Protein AF-A0A1G9WM10-F1 (afdb_monomer_lite)

Foldseek 3Di:
DDDDDDDPPPPDPPDDPPDPPPDDFADWFKFWFWADADVVRDIAIAIATDRDPLVPQPQAWDQGPVRDTTGTDSVGGPPGPDDRHDPVRVVVRD

Structure (mmCIF, N/CA/C/O backbone):
data_AF-A0A1G9WM10-F1
#
_entry.id   AF-A0A1G9WM10-F1
#
loop_
_atom_site.group_PDB
_atom_site.id
_atom_site.type_symbol
_atom_site.label_atom_id
_atom_site.label_alt_id
_atom_site.label_comp_id
_atom_site.label_asym_id
_atom_site.label_entity_id
_atom_site.label_seq_id
_atom_site.pdbx_PDB_ins_code
_atom_site.Cartn_x
_atom_site.Cartn_y
_atom_site.Cartn_z
_atom_site.occupancy
_atom_site.B_iso_or_equiv
_atom_site.auth_seq_id
_atom_site.auth_comp_id
_atom_site.auth_asym_id
_atom_site.auth_atom_id
_atom_site.pdbx_PDB_model_num
ATOM 1 N N . MET A 1 1 ? -0.305 -50.611 48.468 1.00 46.41 1 MET A N 1
ATOM 2 C CA . MET A 1 1 ? 0.638 -49.589 47.964 1.00 46.41 1 MET A CA 1
ATOM 3 C C . MET A 1 1 ? -0.001 -48.828 46.806 1.00 46.41 1 MET A C 1
ATOM 5 O O . MET A 1 1 ? 0.095 -49.274 45.674 1.00 46.41 1 MET A O 1
ATOM 9 N N . ARG A 1 2 ? -0.719 -47.735 47.094 1.00 43.44 2 ARG A N 1
ATOM 10 C CA . ARG A 1 2 ? -1.215 -46.743 46.122 1.00 43.44 2 ARG A CA 1
ATOM 11 C C . ARG A 1 2 ? -1.314 -45.415 46.879 1.00 43.44 2 ARG A C 1
ATOM 13 O O . ARG A 1 2 ? -2.160 -45.295 47.757 1.00 43.44 2 ARG A O 1
ATOM 20 N N . GLY A 1 3 ? -0.382 -44.497 46.631 1.00 44.47 3 GLY A N 1
ATOM 21 C CA . GLY A 1 3 ? -0.431 -43.139 47.180 1.00 44.47 3 GLY A CA 1
ATOM 22 C C . GLY A 1 3 ? -1.393 -42.273 46.359 1.00 44.47 3 GLY A C 1
ATOM 23 O O . GLY A 1 3 ? -1.519 -42.511 45.155 1.00 44.47 3 GLY A O 1
ATOM 24 N N . PRO A 1 4 ? -2.100 -41.310 46.968 1.00 53.75 4 PRO A N 1
ATOM 25 C CA . PRO A 1 4 ? -2.944 -40.395 46.216 1.00 53.75 4 PRO A CA 1
ATOM 26 C C . PRO A 1 4 ? -2.086 -39.389 45.437 1.00 53.75 4 PRO A C 1
ATOM 28 O O . PRO A 1 4 ? -1.088 -38.871 45.936 1.00 53.75 4 PRO A O 1
ATOM 31 N N . LEU A 1 5 ? -2.491 -39.137 44.194 1.00 52.84 5 LEU A N 1
ATOM 32 C CA . LEU A 1 5 ? -1.955 -38.087 43.335 1.00 52.84 5 LEU A CA 1
ATOM 33 C C . LEU A 1 5 ? -2.365 -36.731 43.922 1.00 52.84 5 LEU A C 1
ATOM 35 O O . LEU A 1 5 ? -3.551 -36.411 43.974 1.00 52.84 5 LEU A O 1
ATOM 39 N N . SER A 1 6 ? -1.388 -35.950 44.380 1.00 54.38 6 SER A N 1
ATOM 40 C CA . SER A 1 6 ? -1.606 -34.574 44.822 1.00 54.38 6 SER A CA 1
ATOM 41 C C . SER A 1 6 ? -1.926 -33.691 43.619 1.00 54.38 6 SER A C 1
ATOM 43 O O . SER A 1 6 ? -1.050 -33.365 42.819 1.00 54.38 6 SER A O 1
ATOM 45 N N . THR A 1 7 ? -3.188 -33.295 43.496 1.00 61.03 7 THR A N 1
ATOM 46 C CA . THR A 1 7 ? -3.632 -32.266 42.556 1.00 61.03 7 THR A CA 1
ATOM 47 C C . THR A 1 7 ? -3.063 -30.923 43.008 1.00 61.03 7 THR A C 1
ATOM 49 O O . THR A 1 7 ? -3.487 -30.368 44.019 1.00 61.03 7 THR A O 1
ATOM 52 N N . LEU A 1 8 ? -2.078 -30.399 42.278 1.00 57.00 8 LEU A N 1
ATOM 53 C CA . LEU A 1 8 ? -1.587 -29.037 42.470 1.00 57.00 8 LEU A CA 1
ATOM 54 C C . LEU A 1 8 ? -2.668 -28.060 41.991 1.00 57.00 8 LEU A C 1
ATOM 56 O O . LEU A 1 8 ? -2.774 -27.757 40.805 1.00 57.00 8 LEU A O 1
ATOM 60 N N . THR A 1 9 ? -3.489 -27.566 42.913 1.00 55.00 9 THR A N 1
ATOM 61 C CA . THR A 1 9 ? -4.315 -26.380 42.678 1.00 55.00 9 THR A CA 1
ATOM 62 C C . THR A 1 9 ? -3.396 -25.172 42.552 1.00 55.00 9 THR A C 1
ATOM 64 O O . THR A 1 9 ? -2.946 -24.612 43.552 1.00 55.00 9 THR A O 1
ATOM 67 N N . LEU A 1 10 ? -3.116 -24.765 41.314 1.00 54.22 10 LEU A N 1
ATOM 68 C CA . LEU A 1 10 ? -2.629 -23.423 41.010 1.00 54.22 10 LEU A CA 1
ATOM 69 C C . LEU A 1 10 ? -3.745 -22.439 41.376 1.00 54.22 10 LEU A C 1
ATOM 71 O O . LEU A 1 10 ? -4.626 -22.134 40.575 1.00 54.22 10 LEU A O 1
ATOM 75 N N . SER A 1 11 ? -3.731 -21.992 42.631 1.00 57.53 11 SER A N 1
ATOM 76 C CA . SER A 1 11 ? -4.530 -20.862 43.091 1.00 57.53 11 SER A CA 1
ATOM 77 C C . SER A 1 11 ? -3.919 -19.605 42.484 1.00 57.53 11 SER A C 1
ATOM 79 O O . SER A 1 11 ? -3.012 -18.988 43.046 1.00 57.53 11 SER A O 1
ATOM 81 N N . TRP A 1 12 ? -4.339 -19.282 41.263 1.00 66.00 12 TRP A N 1
ATOM 82 C CA . TRP A 1 12 ? -4.082 -17.974 40.692 1.00 66.00 12 TRP A CA 1
ATOM 83 C C . TRP A 1 12 ? -4.831 -16.969 41.567 1.00 66.00 12 TRP A C 1
ATOM 85 O O . TRP A 1 12 ? -6.047 -17.041 41.744 1.00 66.00 12 TRP A O 1
ATOM 95 N N . ARG A 1 13 ? -4.083 -16.065 42.197 1.00 66.88 13 ARG A N 1
ATOM 96 C CA . ARG A 1 13 ? -4.681 -14.924 42.882 1.00 66.88 13 ARG A CA 1
ATOM 97 C C . ARG A 1 13 ? -5.342 -14.065 41.808 1.00 66.88 13 ARG A C 1
ATOM 99 O O . ARG A 1 13 ? -4.657 -13.615 40.891 1.00 66.88 13 ARG A O 1
ATOM 106 N N . ALA A 1 14 ? -6.649 -13.847 41.919 1.00 60.56 14 ALA A N 1
ATOM 107 C CA . ALA A 1 14 ? -7.305 -12.761 41.209 1.00 60.56 14 ALA A CA 1
ATOM 108 C C . ALA A 1 14 ? -6.636 -11.459 41.671 1.00 60.56 14 ALA A C 1
ATOM 110 O O . ALA A 1 14 ? -6.703 -11.117 42.849 1.00 60.56 14 ALA A O 1
ATOM 111 N N . ALA A 1 15 ? -5.902 -10.803 40.774 1.00 58.72 15 ALA A N 1
ATOM 112 C CA . ALA A 1 15 ? -5.372 -9.476 41.036 1.00 58.72 15 ALA A CA 1
ATOM 113 C C . ALA A 1 15 ? -6.553 -8.508 41.187 1.00 58.72 15 ALA A C 1
ATOM 115 O O . ALA A 1 15 ? -7.487 -8.552 40.384 1.00 58.72 15 ALA A O 1
ATOM 116 N N . ASP A 1 16 ? -6.513 -7.679 42.228 1.00 58.62 16 ASP A N 1
ATOM 117 C CA . ASP A 1 16 ? -7.523 -6.678 42.559 1.00 58.62 16 ASP A CA 1
ATOM 118 C C . ASP A 1 16 ? -7.942 -5.856 41.324 1.00 58.62 16 ASP A C 1
ATOM 120 O O . ASP A 1 16 ? -7.165 -5.095 40.751 1.00 58.62 16 ASP A O 1
ATOM 124 N N . THR A 1 17 ? -9.201 -6.002 40.905 1.00 61.03 17 THR A N 1
ATOM 125 C CA . THR A 1 17 ? -9.810 -5.353 39.730 1.00 61.03 17 THR A CA 1
ATOM 126 C C . THR A 1 17 ? -10.242 -3.905 39.998 1.00 61.03 17 THR A C 1
ATOM 128 O O . THR A 1 17 ? -11.307 -3.475 39.557 1.00 61.03 17 THR A O 1
ATOM 131 N N . LEU A 1 18 ? -9.441 -3.129 40.727 1.00 60.25 18 LEU A N 1
ATOM 132 C CA . LEU A 1 18 ? -9.657 -1.691 40.917 1.00 60.25 18 LEU A CA 1
ATOM 133 C C . LEU A 1 18 ? -8.570 -0.918 40.163 1.00 60.25 18 LEU A C 1
ATOM 135 O O . LEU A 1 18 ? -7.541 -0.561 40.724 1.00 60.25 18 LEU A O 1
ATOM 139 N N . GLY A 1 19 ? -8.808 -0.666 38.870 1.00 61.25 19 GLY A N 1
ATOM 140 C CA . GLY A 1 19 ? -8.048 0.335 38.106 1.00 61.25 19 GLY A CA 1
ATOM 141 C C . GLY A 1 19 ? -7.388 -0.112 36.799 1.00 61.25 19 GLY A C 1
ATOM 142 O O . GLY A 1 19 ? -6.709 0.707 36.186 1.00 61.25 19 GLY A O 1
ATOM 143 N N . MET A 1 20 ? -7.578 -1.349 36.320 1.00 57.25 20 MET A N 1
ATOM 144 C CA . MET A 1 20 ? -7.160 -1.714 34.956 1.00 5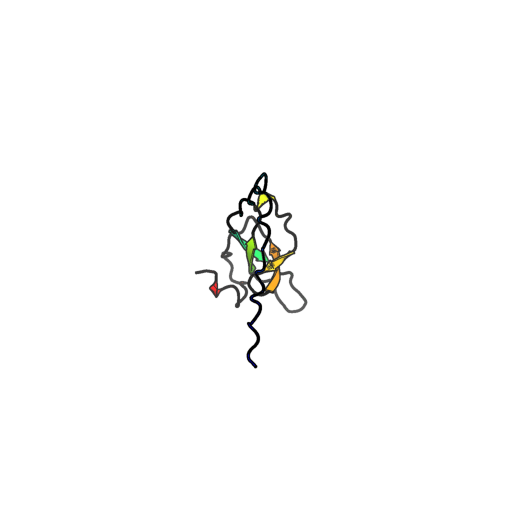7.25 20 MET A CA 1
ATOM 145 C C . MET A 1 20 ? -8.138 -1.110 33.940 1.00 57.25 20 MET A C 1
ATOM 147 O O . MET A 1 20 ? -9.079 -1.760 33.484 1.00 57.25 20 MET A O 1
ATOM 151 N N . SER A 1 21 ? -7.920 0.155 33.586 1.00 69.00 21 SER A N 1
ATOM 152 C CA . SER A 1 21 ? -8.484 0.730 32.369 1.00 69.00 21 SER A CA 1
ATOM 153 C C . SER A 1 21 ? -7.978 -0.099 31.191 1.00 69.00 21 SER A C 1
ATOM 155 O O . SER A 1 21 ? -6.789 -0.066 30.871 1.00 69.00 21 SER A O 1
ATOM 157 N N . ALA A 1 22 ? -8.858 -0.892 30.579 1.00 66.12 22 ALA A N 1
ATOM 158 C CA . ALA A 1 22 ? -8.526 -1.584 29.344 1.00 66.12 22 ALA A CA 1
ATOM 159 C C . ALA A 1 22 ? -8.154 -0.528 28.286 1.00 66.12 22 ALA A C 1
ATOM 161 O O . ALA A 1 22 ? -8.890 0.453 28.141 1.00 66.12 22 ALA A O 1
ATOM 162 N N . PRO A 1 23 ? -7.026 -0.675 27.570 1.00 66.75 23 PRO A N 1
ATOM 163 C CA . PRO A 1 23 ? -6.682 0.266 26.520 1.00 66.75 23 PRO A CA 1
ATOM 164 C C . PRO A 1 23 ? -7.743 0.195 25.422 1.00 66.75 23 PRO A C 1
ATOM 166 O O . PRO A 1 23 ? -8.078 -0.887 24.934 1.00 66.75 23 PRO A O 1
ATOM 169 N N . THR A 1 24 ? -8.267 1.351 25.020 1.00 70.56 24 THR A N 1
ATOM 170 C CA . THR A 1 24 ? -9.055 1.459 23.793 1.00 70.56 24 THR A CA 1
ATOM 171 C C . THR A 1 24 ? -8.128 1.131 22.630 1.00 70.56 24 THR A C 1
ATOM 173 O O . THR A 1 24 ? -7.243 1.917 22.299 1.00 70.56 24 THR A O 1
ATOM 176 N N . LEU A 1 25 ? -8.300 -0.046 22.028 1.00 68.94 25 LEU A N 1
ATOM 177 C CA . LEU A 1 25 ? -7.605 -0.398 20.796 1.00 68.94 25 LEU A CA 1
ATOM 178 C C . LEU A 1 25 ? -8.115 0.528 19.691 1.00 68.94 25 LEU A C 1
ATOM 180 O O . LEU A 1 25 ? -9.296 0.492 19.340 1.00 68.94 25 LEU A O 1
ATOM 184 N N . ALA A 1 26 ? -7.234 1.379 19.167 1.00 70.62 26 ALA A N 1
ATOM 185 C CA . ALA A 1 26 ? -7.536 2.147 17.972 1.00 70.62 26 ALA A CA 1
ATOM 186 C C . ALA A 1 26 ? -7.811 1.179 16.813 1.00 70.62 26 ALA A C 1
ATOM 188 O O . ALA A 1 26 ? -7.119 0.169 16.655 1.00 70.62 26 ALA A O 1
ATOM 189 N N . ALA A 1 27 ? -8.833 1.483 16.010 1.00 78.00 27 ALA A N 1
ATOM 190 C CA . ALA A 1 27 ? -9.096 0.729 14.795 1.00 78.00 27 ALA A CA 1
ATOM 191 C C . ALA A 1 27 ? -7.883 0.846 13.866 1.00 78.00 27 ALA A C 1
ATOM 193 O O . ALA A 1 27 ? -7.417 1.952 13.578 1.00 78.00 27 ALA A O 1
ATOM 194 N N . ALA A 1 28 ? -7.372 -0.298 13.419 1.00 83.62 28 ALA A N 1
ATOM 195 C CA . ALA A 1 28 ? -6.242 -0.319 12.516 1.00 83.62 28 ALA A CA 1
ATOM 196 C C . ALA A 1 28 ? -6.659 0.239 11.146 1.00 83.62 28 ALA A C 1
ATOM 198 O O . ALA A 1 28 ? -7.706 -0.130 10.612 1.00 83.62 28 ALA A O 1
ATOM 199 N N . THR A 1 29 ? -5.864 1.156 10.595 1.00 90.94 29 THR A N 1
ATOM 200 C CA . THR A 1 29 ? -6.112 1.755 9.273 1.00 90.94 29 THR A CA 1
ATOM 201 C C . THR A 1 29 ? -5.014 1.339 8.311 1.00 90.94 29 THR A C 1
ATOM 203 O O . THR A 1 29 ? -3.838 1.396 8.662 1.00 90.94 29 THR A O 1
ATOM 206 N N . VAL A 1 30 ? -5.376 0.950 7.088 1.00 93.31 30 VAL A N 1
ATOM 207 C CA . VAL A 1 30 ? -4.391 0.605 6.057 1.00 93.31 30 VAL A CA 1
ATOM 208 C C . VAL A 1 30 ? -4.091 1.828 5.195 1.00 93.31 30 VAL A C 1
ATOM 210 O O . VAL A 1 30 ? -4.989 2.411 4.586 1.00 93.31 30 VAL A O 1
ATOM 213 N N . VAL A 1 31 ? -2.818 2.204 5.125 1.00 95.19 31 VAL A N 1
ATOM 214 C CA . VAL A 1 31 ? -2.313 3.324 4.317 1.00 95.19 31 VAL A CA 1
ATOM 215 C C . VAL A 1 31 ? -1.209 2.856 3.377 1.00 95.19 31 VAL A C 1
ATOM 217 O O . VAL A 1 31 ? -0.686 1.742 3.502 1.00 95.19 31 VAL A O 1
ATOM 220 N N . ALA A 1 32 ? -0.854 3.699 2.414 1.00 96.75 32 ALA A N 1
ATOM 221 C CA . ALA A 1 32 ? 0.268 3.433 1.538 1.00 96.75 32 ALA A CA 1
ATOM 222 C C . ALA A 1 32 ? 1.589 3.887 2.168 1.00 96.75 32 ALA A C 1
ATOM 224 O O . ALA A 1 32 ? 1.680 4.887 2.878 1.00 96.75 32 ALA A O 1
ATOM 225 N N . ALA A 1 33 ? 2.650 3.154 1.860 1.00 97.31 33 ALA A N 1
ATOM 226 C CA . ALA A 1 33 ? 4.014 3.546 2.160 1.00 97.31 33 ALA A CA 1
ATOM 227 C C . ALA A 1 33 ? 4.901 3.328 0.941 1.00 97.31 33 ALA A C 1
ATOM 229 O O . ALA A 1 33 ? 4.739 2.347 0.212 1.00 97.31 33 ALA A O 1
ATOM 230 N N . ARG A 1 34 ? 5.867 4.221 0.724 1.00 97.00 34 ARG A N 1
ATOM 231 C CA . ARG A 1 34 ? 6.785 4.147 -0.413 1.00 97.00 34 ARG A CA 1
ATOM 232 C C . ARG A 1 34 ? 8.179 3.739 0.036 1.00 97.00 34 ARG A C 1
ATOM 234 O O . ARG A 1 34 ? 8.792 4.386 0.891 1.00 97.00 34 ARG A O 1
ATOM 241 N N . SER A 1 35 ? 8.686 2.640 -0.517 1.00 96.00 35 SER A N 1
ATOM 242 C CA . SER A 1 35 ? 10.069 2.226 -0.282 1.00 96.00 35 SER A CA 1
ATOM 243 C C . SER A 1 35 ? 11.036 3.202 -0.950 1.00 96.00 35 SE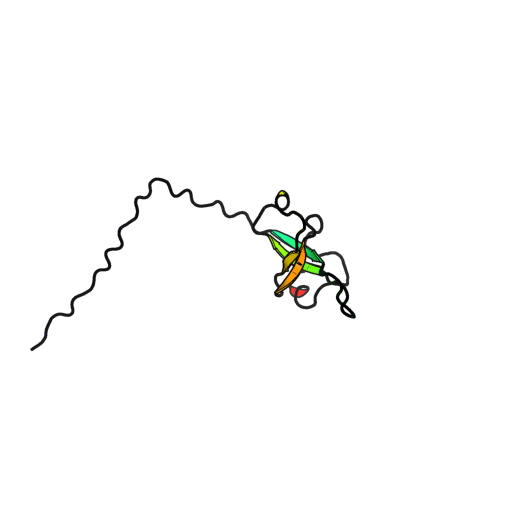R A C 1
ATOM 245 O O . SER A 1 35 ? 10.706 3.883 -1.924 1.00 96.00 35 SER A O 1
ATOM 247 N N . ARG A 1 36 ? 12.251 3.304 -0.407 1.00 93.69 36 ARG A N 1
ATOM 248 C CA . ARG A 1 36 ? 13.311 4.078 -1.057 1.00 93.69 36 ARG A CA 1
ATOM 249 C C . ARG A 1 36 ? 13.898 3.257 -2.205 1.00 93.69 36 ARG A C 1
ATOM 251 O O . ARG A 1 36 ? 14.109 2.058 -2.023 1.00 93.69 36 ARG A O 1
ATOM 258 N N . PRO A 1 37 ? 14.201 3.880 -3.355 1.00 91.75 37 PRO A N 1
ATOM 259 C CA . PRO A 1 37 ? 14.936 3.190 -4.401 1.00 91.75 37 PRO A CA 1
ATOM 260 C C . PRO A 1 37 ? 16.324 2.804 -3.871 1.00 91.75 37 PRO A C 1
ATOM 262 O O . PRO A 1 37 ? 16.961 3.582 -3.157 1.00 91.75 37 PRO A O 1
ATOM 265 N N . HIS A 1 38 ? 16.788 1.605 -4.215 1.00 86.50 38 HIS A N 1
ATOM 266 C CA . HIS A 1 38 ? 18.107 1.112 -3.824 1.00 86.50 38 HIS A CA 1
ATOM 267 C C . HIS A 1 38 ? 18.798 0.471 -5.028 1.00 86.50 38 HIS A C 1
ATOM 269 O O . HIS A 1 38 ? 18.454 -0.637 -5.445 1.00 86.50 38 HIS A O 1
ATOM 275 N N . GLY A 1 39 ? 19.827 1.139 -5.556 1.00 88.19 39 GLY A N 1
ATOM 276 C CA . GLY A 1 39 ? 20.540 0.676 -6.745 1.00 88.19 39 GLY A CA 1
ATOM 277 C C . GLY A 1 39 ? 19.570 0.471 -7.921 1.00 88.19 39 GLY A C 1
ATOM 278 O O . GLY A 1 39 ? 18.847 1.408 -8.254 1.00 88.19 39 GLY A O 1
ATOM 279 N N . PRO A 1 40 ? 19.516 -0.723 -8.541 1.00 88.31 40 PRO A N 1
ATOM 280 C CA . PRO A 1 40 ? 18.607 -0.995 -9.658 1.00 88.31 40 PRO A CA 1
ATOM 281 C C . PRO A 1 40 ? 17.140 -1.185 -9.233 1.00 88.31 40 PRO A C 1
ATOM 283 O O . PRO A 1 40 ? 16.261 -1.254 -10.090 1.00 88.31 40 PRO A O 1
ATOM 286 N N . THR A 1 41 ? 16.854 -1.296 -7.935 1.00 85.94 41 THR A N 1
ATOM 287 C CA . THR A 1 41 ? 15.499 -1.539 -7.436 1.00 85.94 41 THR A CA 1
ATOM 288 C C . THR A 1 41 ? 14.728 -0.225 -7.348 1.00 85.94 41 THR A C 1
ATOM 290 O O . THR A 1 41 ? 15.070 0.653 -6.550 1.00 85.94 41 THR A O 1
ATOM 293 N N . ALA A 1 42 ? 13.678 -0.097 -8.162 1.00 91.50 42 ALA A N 1
ATOM 294 C CA . ALA A 1 42 ? 12.768 1.044 -8.134 1.00 91.50 42 ALA A CA 1
ATOM 295 C C . ALA A 1 42 ? 11.997 1.130 -6.804 1.00 91.50 42 ALA A C 1
ATOM 297 O O . ALA A 1 42 ? 11.747 0.121 -6.146 1.00 91.50 42 ALA A O 1
ATOM 298 N N . ALA A 1 43 ? 11.590 2.345 -6.433 1.00 95.25 43 ALA A N 1
ATOM 299 C CA . ALA A 1 43 ? 10.670 2.567 -5.322 1.00 95.25 43 ALA A CA 1
ATOM 300 C C . ALA A 1 43 ? 9.297 1.968 -5.644 1.00 95.25 43 ALA A C 1
ATOM 302 O O . ALA A 1 43 ? 8.738 2.274 -6.697 1.00 95.25 43 ALA A O 1
ATOM 303 N N . LEU A 1 44 ? 8.751 1.176 -4.723 1.00 96.50 44 LEU A N 1
ATOM 304 C CA . LEU A 1 44 ? 7.422 0.576 -4.836 1.00 96.50 44 LEU A CA 1
ATOM 305 C C . LEU A 1 44 ? 6.509 1.051 -3.702 1.00 96.50 44 LEU A C 1
ATOM 307 O O . LEU A 1 44 ? 6.971 1.386 -2.607 1.00 96.50 44 LEU A O 1
ATOM 311 N N . TRP A 1 45 ? 5.206 1.040 -3.960 1.00 97.44 45 TRP A N 1
ATOM 312 C CA . TRP A 1 45 ? 4.153 1.220 -2.970 1.00 97.44 45 TRP A CA 1
ATOM 313 C C . TRP A 1 45 ? 3.857 -0.088 -2.242 1.00 97.44 45 TRP A C 1
ATOM 315 O O . TRP A 1 45 ? 3.727 -1.153 -2.852 1.00 97.44 45 TRP A O 1
ATOM 325 N N . HIS A 1 46 ? 3.711 0.014 -0.929 1.00 97.44 46 HIS A N 1
ATOM 326 C CA . HIS A 1 46 ? 3.419 -1.082 -0.018 1.00 97.44 46 HIS A CA 1
ATOM 327 C C . HIS A 1 46 ? 2.240 -0.723 0.887 1.00 97.44 46 HIS A C 1
ATOM 329 O O . HIS A 1 46 ? 2.024 0.450 1.189 1.00 97.44 46 HIS A O 1
ATOM 335 N N . ALA A 1 47 ? 1.515 -1.741 1.345 1.00 97.38 47 ALA A N 1
ATOM 336 C CA . ALA A 1 47 ? 0.469 -1.589 2.348 1.00 97.38 47 ALA A CA 1
ATOM 337 C C . ALA A 1 47 ? 1.084 -1.586 3.755 1.00 97.38 47 ALA A C 1
ATOM 339 O O . ALA A 1 47 ? 1.891 -2.466 4.076 1.00 97.38 47 ALA A O 1
ATOM 340 N N . VAL A 1 48 ? 0.683 -0.632 4.592 1.00 96.81 48 VAL A N 1
ATOM 341 C CA . VAL A 1 48 ? 1.037 -0.569 6.017 1.00 96.81 48 VAL A CA 1
ATOM 342 C C . VAL A 1 48 ? -0.244 -0.515 6.831 1.00 96.81 48 VAL A C 1
ATOM 344 O O . VAL A 1 48 ? -1.118 0.301 6.550 1.00 96.81 48 VAL A O 1
ATOM 347 N N . GLU A 1 49 ? -0.340 -1.370 7.843 1.00 94.81 49 GLU A N 1
ATOM 348 C CA . GLU A 1 49 ? -1.390 -1.302 8.853 1.00 94.81 49 GLU A CA 1
ATOM 349 C C . GLU A 1 49 ? -0.920 -0.404 10.005 1.00 94.81 49 GLU A C 1
ATOM 351 O O . GLU A 1 49 ? 0.086 -0.675 10.660 1.00 94.81 49 GLU A O 1
ATOM 356 N N . LEU A 1 50 ? -1.629 0.699 10.230 1.00 91.31 50 LEU A N 1
ATOM 357 C CA . LEU A 1 50 ? -1.365 1.633 11.315 1.00 91.31 50 LEU A CA 1
ATOM 358 C C . LEU A 1 50 ? -2.275 1.330 12.500 1.00 91.31 50 LEU A C 1
ATOM 360 O O . LEU A 1 50 ? -3.495 1.409 12.386 1.00 91.31 50 LEU A O 1
ATOM 364 N N . HIS A 1 51 ? -1.667 1.071 13.656 1.00 90.25 51 HIS A N 1
ATOM 365 C CA . HIS A 1 51 ? -2.368 0.892 14.935 1.00 90.25 51 HIS A CA 1
ATOM 366 C C . HIS A 1 51 ? -2.460 2.176 15.770 1.00 90.25 51 HIS A C 1
ATOM 368 O O . HIS A 1 51 ? -2.961 2.151 16.893 1.00 90.25 51 HIS A O 1
ATOM 374 N N . ARG A 1 52 ? -1.962 3.293 15.236 1.00 87.12 52 ARG A N 1
ATOM 375 C CA . ARG A 1 52 ? -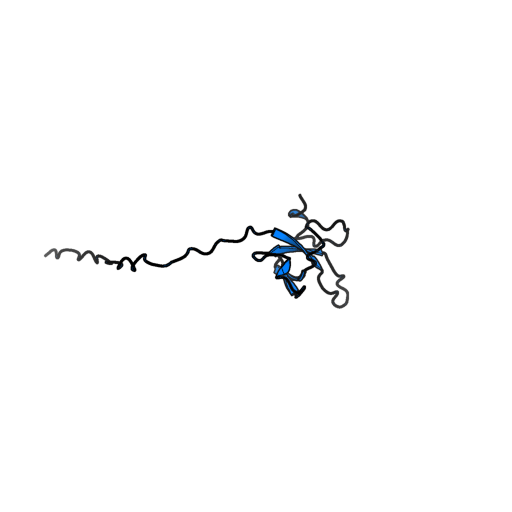2.072 4.626 15.831 1.00 87.12 52 ARG A CA 1
ATOM 376 C C . ARG A 1 52 ? -2.767 5.579 14.855 1.00 87.12 52 ARG A C 1
ATOM 378 O O . ARG A 1 52 ? -2.706 5.329 13.647 1.00 87.12 52 ARG A O 1
ATOM 385 N N . PRO A 1 53 ? -3.424 6.647 15.339 1.00 89.00 53 PRO A N 1
ATOM 386 C CA . PRO A 1 53 ? -3.994 7.675 14.476 1.00 89.00 53 PRO A CA 1
ATOM 387 C C . PRO A 1 53 ? -2.969 8.204 13.466 1.00 89.00 53 PRO A C 1
ATOM 389 O O . PRO A 1 53 ? -1.800 8.388 13.800 1.00 89.00 53 PRO A O 1
ATOM 392 N N . THR A 1 54 ? -3.403 8.511 12.241 1.00 88.06 54 THR A N 1
ATOM 393 C CA . THR A 1 54 ? -2.520 9.065 11.195 1.00 88.06 54 THR A CA 1
ATOM 394 C C . THR A 1 54 ? -1.871 10.386 11.610 1.00 88.06 54 THR A C 1
ATOM 396 O O . THR A 1 54 ? -0.738 10.649 11.227 1.00 88.06 54 THR A O 1
ATOM 399 N N . ALA A 1 55 ? -2.542 11.175 12.457 1.00 89.12 55 ALA A N 1
ATOM 400 C CA . ALA A 1 55 ? -2.003 12.405 13.040 1.00 89.12 55 ALA A CA 1
ATOM 401 C C . ALA A 1 55 ? -0.780 12.181 13.957 1.00 89.12 55 ALA A C 1
ATOM 403 O O . ALA A 1 5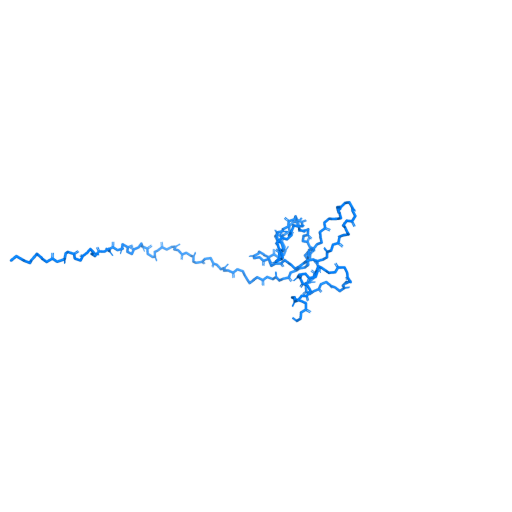5 ? -0.031 13.119 14.212 1.00 89.12 55 ALA A O 1
ATOM 404 N N . GLU A 1 56 ? -0.566 10.955 14.444 1.00 90.31 56 GLU A N 1
ATOM 405 C CA . GLU A 1 56 ? 0.589 10.565 15.268 1.00 90.31 56 GLU A CA 1
ATOM 406 C C . GLU A 1 56 ? 1.710 9.913 14.441 1.00 90.31 56 GLU A C 1
ATOM 408 O O . GLU A 1 56 ? 2.712 9.442 14.983 1.00 90.31 56 GLU A O 1
ATOM 413 N N . VAL A 1 57 ? 1.551 9.824 13.120 1.00 91.38 57 VAL A N 1
ATOM 414 C CA . VAL A 1 57 ? 2.578 9.298 12.223 1.00 91.38 57 VAL A CA 1
ATOM 415 C C . VAL A 1 57 ? 3.381 10.468 11.664 1.00 91.38 57 VAL A C 1
ATOM 417 O O . VAL A 1 57 ? 2.874 11.312 10.936 1.00 91.38 57 VAL A O 1
ATOM 420 N N . ASP A 1 58 ? 4.670 10.490 11.979 1.00 89.88 58 ASP A N 1
ATOM 421 C CA . ASP A 1 58 ? 5.642 11.520 11.590 1.00 89.88 58 ASP A CA 1
ATOM 422 C C . ASP A 1 58 ? 6.249 11.296 10.189 1.00 89.88 58 ASP A C 1
ATOM 424 O O . ASP A 1 58 ? 7.223 11.942 9.792 1.00 89.88 58 ASP A O 1
ATOM 428 N N . GLY A 1 59 ? 5.698 10.341 9.436 1.00 85.44 59 GLY A N 1
ATOM 429 C CA . GLY A 1 59 ? 6.214 9.929 8.138 1.00 85.44 59 GLY A CA 1
ATOM 430 C C . GLY A 1 59 ? 7.561 9.208 8.223 1.00 85.44 59 GLY A C 1
ATOM 431 O O . GLY A 1 59 ? 8.321 9.256 7.256 1.00 85.44 59 GLY A O 1
ATOM 432 N N . ALA A 1 60 ? 7.916 8.572 9.344 1.00 92.31 60 ALA A N 1
ATOM 433 C CA . ALA A 1 60 ? 9.059 7.663 9.420 1.00 92.31 60 ALA A CA 1
ATOM 434 C C . ALA A 1 60 ? 8.868 6.390 8.561 1.00 92.31 60 ALA A C 1
ATOM 436 O O . ALA A 1 60 ? 7.828 6.161 7.935 1.00 92.31 60 ALA A O 1
ATOM 437 N N . CYS A 1 61 ? 9.925 5.573 8.475 1.00 95.12 61 CYS A N 1
ATOM 438 C CA . CYS A 1 61 ? 9.823 4.255 7.851 1.00 95.12 61 CYS A CA 1
ATOM 439 C C . CYS A 1 61 ? 9.173 3.272 8.825 1.00 95.12 61 CYS A C 1
ATOM 441 O O . CYS A 1 61 ? 9.666 3.112 9.937 1.00 95.12 61 CYS A O 1
ATOM 443 N N . GLU A 1 62 ? 8.141 2.576 8.367 1.00 94.94 62 GLU A N 1
ATOM 444 C CA . GLU A 1 62 ? 7.431 1.548 9.125 1.00 94.94 62 GLU A CA 1
ATOM 445 C C . GLU A 1 62 ? 7.552 0.193 8.423 1.00 94.94 62 GLU A C 1
ATOM 447 O O . GLU A 1 62 ? 7.890 0.105 7.232 1.00 94.94 62 GLU A O 1
ATOM 452 N N . LEU A 1 63 ? 7.290 -0.875 9.176 1.00 96.00 63 LEU A N 1
ATOM 453 C CA . LEU A 1 63 ? 7.231 -2.224 8.627 1.00 96.00 63 LEU A CA 1
ATOM 454 C C . LEU A 1 63 ? 5.924 -2.409 7.848 1.00 96.00 63 LEU A C 1
ATOM 456 O O . LEU A 1 63 ? 4.833 -2.185 8.365 1.00 96.00 63 LEU A O 1
ATOM 460 N N . THR A 1 64 ? 6.039 -2.828 6.593 1.00 96.81 64 THR A N 1
ATOM 461 C CA . THR A 1 64 ? 4.893 -3.083 5.718 1.00 96.81 64 THR A CA 1
ATOM 462 C C . THR A 1 64 ? 4.346 -4.489 5.924 1.00 96.81 64 THR A C 1
ATOM 464 O O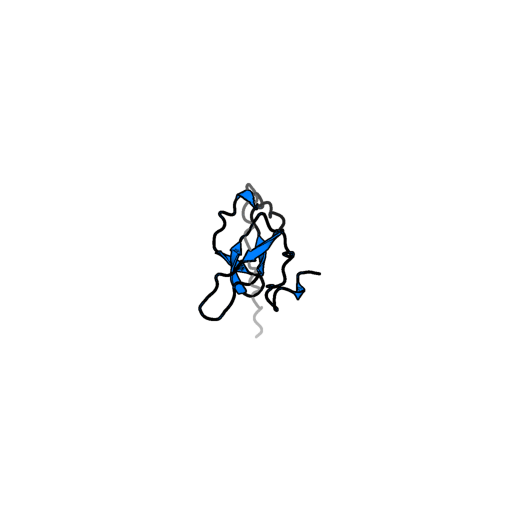 . THR A 1 64 ? 5.046 -5.378 6.410 1.00 96.81 64 THR A O 1
ATOM 467 N N . LEU A 1 65 ? 3.114 -4.735 5.474 1.00 96.75 65 LEU A N 1
ATOM 468 C CA . LEU A 1 65 ? 2.474 -6.054 5.579 1.00 96.75 65 LEU A CA 1
ATOM 469 C C . LEU A 1 65 ? 3.230 -7.162 4.824 1.00 96.75 65 LEU A C 1
ATOM 471 O O . LEU A 1 65 ? 3.083 -8.338 5.142 1.00 96.75 65 LEU A O 1
ATOM 475 N N . CYS A 1 66 ? 4.068 -6.805 3.843 1.00 96.75 66 CYS A N 1
ATOM 476 C CA . CYS A 1 66 ? 4.945 -7.752 3.150 1.00 96.75 66 CYS A CA 1
ATOM 477 C C . CYS A 1 66 ? 6.352 -7.864 3.769 1.00 96.75 66 CYS A C 1
ATOM 479 O O . CYS A 1 66 ? 7.222 -8.504 3.182 1.00 96.75 66 CYS A O 1
ATOM 481 N N . GLY A 1 67 ? 6.609 -7.207 4.905 1.00 96.06 67 GLY A N 1
ATOM 482 C CA . GLY A 1 67 ? 7.884 -7.243 5.627 1.00 96.06 67 GLY A CA 1
ATOM 483 C C . GLY A 1 67 ? 8.971 -6.297 5.101 1.00 96.06 67 GLY A C 1
ATOM 484 O O . GLY A 1 67 ? 10.120 -6.400 5.522 1.00 96.06 67 GLY A O 1
ATOM 485 N N . SER A 1 68 ? 8.652 -5.382 4.180 1.00 95.12 68 SER A N 1
ATOM 486 C CA . SER A 1 68 ? 9.598 -4.351 3.720 1.00 95.12 68 SER A CA 1
ATOM 487 C C . SER A 1 68 ? 9.566 -3.125 4.635 1.00 95.12 68 SER A C 1
ATOM 489 O O . SER A 1 68 ? 8.555 -2.861 5.276 1.00 95.12 68 SER A O 1
ATOM 491 N N . LEU A 1 69 ? 10.645 -2.340 4.664 1.00 95.44 69 LEU A N 1
ATOM 492 C CA . LEU A 1 69 ? 10.641 -1.019 5.301 1.00 95.44 69 LEU A CA 1
ATOM 493 C C . LEU A 1 69 ? 10.323 0.056 4.262 1.00 95.44 69 LEU A C 1
ATOM 495 O O . LEU A 1 69 ? 11.030 0.196 3.260 1.00 95.44 69 LEU A O 1
ATOM 499 N N . ALA A 1 70 ? 9.272 0.830 4.511 1.00 96.50 70 ALA A N 1
ATOM 500 C CA . ALA A 1 70 ? 8.828 1.890 3.615 1.00 96.50 70 ALA A CA 1
ATOM 501 C C . ALA A 1 70 ? 8.360 3.110 4.408 1.00 96.50 70 ALA A C 1
ATOM 503 O O . ALA A 1 70 ? 7.869 2.989 5.526 1.00 96.50 70 ALA A O 1
ATOM 504 N N . ARG A 1 71 ? 8.526 4.297 3.826 1.00 96.69 71 ARG A N 1
ATOM 505 C CA . ARG A 1 71 ? 8.070 5.548 4.431 1.00 96.69 71 ARG A CA 1
ATOM 506 C C . ARG A 1 71 ? 6.561 5.661 4.299 1.00 96.69 71 ARG A C 1
ATOM 508 O O . ARG A 1 71 ? 6.076 5.630 3.171 1.00 96.69 71 ARG A O 1
ATOM 515 N N . VAL A 1 72 ? 5.855 5.807 5.416 1.00 96.06 72 VAL A N 1
ATOM 516 C CA . VAL A 1 72 ? 4.398 5.980 5.402 1.00 96.06 72 VAL A CA 1
ATOM 517 C C . VAL A 1 72 ? 4.032 7.310 4.756 1.00 96.06 72 VAL A C 1
ATOM 519 O O . VAL A 1 72 ? 4.622 8.342 5.076 1.00 96.06 72 VAL A O 1
ATOM 522 N N . ASP A 1 73 ? 3.052 7.263 3.861 1.00 94.38 73 ASP A N 1
ATOM 523 C CA . ASP A 1 73 ? 2.393 8.425 3.284 1.00 94.38 73 ASP A CA 1
ATOM 524 C C . ASP A 1 73 ? 0.955 8.458 3.819 1.00 94.38 73 ASP A C 1
ATOM 526 O O . ASP A 1 73 ? 0.072 7.747 3.343 1.00 94.38 73 ASP A O 1
ATOM 530 N N . VAL A 1 74 ? 0.743 9.228 4.890 1.00 90.19 74 VAL A N 1
ATOM 531 C CA . VAL A 1 74 ? -0.533 9.265 5.626 1.00 90.19 74 VAL A CA 1
ATOM 532 C C . VAL A 1 74 ? -1.676 9.895 4.837 1.00 90.19 74 VAL A C 1
ATOM 534 O O . VAL A 1 74 ? -2.837 9.668 5.172 1.00 90.19 74 VAL A O 1
ATOM 537 N N . GLU A 1 75 ? -1.362 10.681 3.806 1.00 90.38 75 GLU A N 1
ATOM 538 C CA . GLU A 1 75 ? -2.360 11.285 2.922 1.00 90.38 75 GLU A CA 1
ATOM 539 C C . GLU A 1 75 ? -2.753 10.336 1.785 1.00 90.38 75 GLU A C 1
ATOM 541 O O . GLU A 1 75 ? -3.808 10.507 1.172 1.00 90.38 75 GLU A O 1
ATOM 546 N N . GLN A 1 76 ? -1.942 9.306 1.526 1.00 93.75 76 GLN A N 1
ATOM 547 C CA . GLN A 1 76 ? -2.195 8.309 0.499 1.00 93.75 76 GLN A CA 1
ATOM 548 C C . GLN A 1 76 ? -2.865 7.062 1.105 1.00 93.75 76 GLN A C 1
ATOM 550 O O . GLN A 1 76 ? -2.183 6.177 1.637 1.00 93.75 76 GLN A O 1
ATOM 555 N N . PRO A 1 77 ? -4.200 6.913 0.991 1.00 92.81 77 PRO A N 1
ATOM 556 C CA . PRO A 1 77 ? -4.863 5.685 1.406 1.00 92.81 77 PRO A CA 1
ATOM 557 C C . PRO A 1 77 ? -4.370 4.497 0.577 1.00 92.81 77 PRO A C 1
ATOM 559 O O . PRO A 1 77 ? -3.927 4.650 -0.569 1.00 92.81 77 PRO A O 1
ATOM 562 N N . TRP A 1 78 ? -4.486 3.303 1.156 1.00 94.94 78 TRP A N 1
ATOM 563 C CA . TRP A 1 78 ? -4.316 2.063 0.415 1.00 94.94 78 TRP A CA 1
ATOM 564 C C . TRP A 1 78 ? -5.649 1.626 -0.225 1.00 94.94 78 TRP A C 1
ATOM 566 O O . TRP A 1 78 ? -6.677 1.682 0.449 1.00 94.94 78 TRP A O 1
ATOM 576 N N . PRO A 1 79 ? -5.657 1.142 -1.481 1.00 94.38 79 PRO A N 1
ATOM 577 C CA . PRO A 1 79 ? -4.514 1.033 -2.385 1.00 94.38 79 PRO A CA 1
ATOM 578 C C . PRO A 1 79 ? -4.092 2.369 -3.004 1.00 94.38 79 PRO A C 1
ATOM 580 O O . PRO A 1 79 ? -4.927 3.194 -3.369 1.00 94.38 79 PRO A O 1
ATOM 583 N N . ALA A 1 80 ? -2.781 2.548 -3.186 1.00 91.56 80 ALA A N 1
ATOM 584 C CA . ALA A 1 80 ? -2.258 3.691 -3.928 1.00 91.56 80 ALA A CA 1
ATOM 585 C C . ALA A 1 80 ? -2.682 3.596 -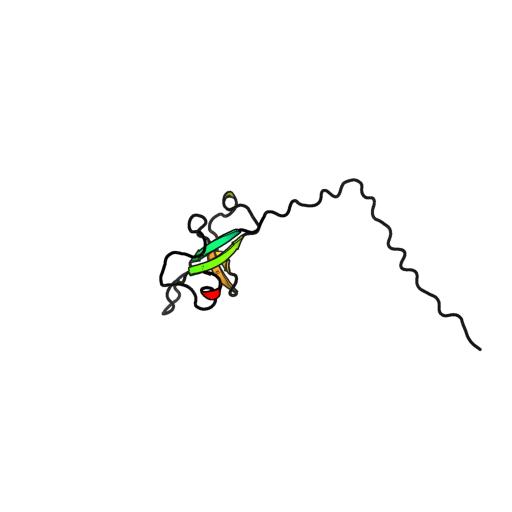5.413 1.00 91.56 80 ALA A C 1
ATOM 587 O O . ALA A 1 80 ? -2.523 2.528 -6.014 1.00 91.56 80 ALA A O 1
ATOM 588 N N . PRO A 1 81 ? -3.182 4.679 -6.041 1.00 87.94 81 PRO A N 1
ATOM 589 C CA . PRO A 1 81 ? -3.611 4.696 -7.441 1.00 87.94 81 PRO A CA 1
ATOM 590 C C . PRO A 1 81 ? -2.403 4.781 -8.393 1.00 87.94 81 PRO A C 1
ATOM 592 O O . PRO A 1 81 ? -2.257 5.722 -9.171 1.00 87.94 81 PRO A O 1
ATOM 595 N N . ALA A 1 82 ? -1.502 3.803 -8.314 1.00 87.81 82 ALA A N 1
ATOM 596 C CA . ALA A 1 82 ? -0.226 3.801 -9.017 1.00 87.81 82 ALA A CA 1
ATOM 597 C C . ALA A 1 82 ? 0.110 2.412 -9.590 1.00 87.81 82 ALA A C 1
ATOM 599 O O . ALA A 1 82 ? -0.501 1.406 -9.236 1.00 87.81 82 ALA A O 1
ATOM 600 N N . ARG A 1 83 ? 1.066 2.352 -10.527 1.00 88.12 83 ARG A N 1
ATOM 601 C CA . ARG A 1 83 ? 1.465 1.099 -11.208 1.00 88.12 83 ARG A CA 1
ATOM 602 C C . ARG A 1 83 ? 2.632 0.387 -10.529 1.00 88.12 83 ARG A C 1
ATOM 604 O O . ARG A 1 83 ? 2.813 -0.813 -10.691 1.00 88.12 83 ARG A O 1
ATOM 611 N N . ASP A 1 84 ? 3.421 1.133 -9.781 1.00 94.25 84 ASP A N 1
ATOM 612 C CA . ASP A 1 84 ? 4.601 0.722 -9.032 1.00 94.25 84 ASP A CA 1
ATOM 613 C C . ASP A 1 84 ? 4.214 0.140 -7.666 1.00 94.25 84 ASP A C 1
ATOM 615 O O . ASP A 1 84 ? 4.721 0.555 -6.633 1.00 94.25 84 ASP A O 1
ATOM 619 N N . VAL A 1 85 ? 3.295 -0.826 -7.651 1.00 95.94 85 VAL A N 1
ATOM 620 C CA . VAL A 1 85 ? 2.847 -1.511 -6.431 1.00 95.94 85 VAL A CA 1
ATOM 621 C C . VAL A 1 85 ? 3.648 -2.795 -6.225 1.00 95.94 85 VAL A C 1
ATOM 623 O O . VAL A 1 85 ? 3.861 -3.566 -7.160 1.00 95.94 85 VAL A O 1
ATOM 626 N N . CYS A 1 86 ? 4.081 -3.052 -4.990 1.00 95.94 86 CYS A N 1
ATOM 627 C CA . CYS A 1 86 ? 4.758 -4.293 -4.632 1.00 95.94 86 CYS A CA 1
ATOM 628 C C . CYS A 1 86 ? 3.887 -5.520 -4.982 1.00 95.94 86 CYS A C 1
ATOM 630 O O . CYS A 1 86 ? 2.742 -5.589 -4.522 1.00 95.94 86 CYS A O 1
ATOM 632 N N . PRO A 1 87 ? 4.410 -6.530 -5.711 1.00 94.44 87 PRO A N 1
ATOM 633 C CA . PRO A 1 87 ? 3.636 -7.717 -6.091 1.00 94.44 87 PRO A CA 1
ATOM 634 C C . PRO A 1 87 ? 3.070 -8.509 -4.907 1.00 94.44 87 PRO A C 1
ATOM 636 O O . PRO A 1 87 ? 2.031 -9.144 -5.037 1.00 94.44 87 PRO A O 1
ATOM 639 N N . ALA A 1 88 ? 3.726 -8.462 -3.745 1.00 95.88 88 ALA A N 1
ATOM 640 C CA . ALA A 1 88 ? 3.208 -9.085 -2.530 1.00 95.88 88 ALA A CA 1
ATOM 641 C C . ALA A 1 88 ? 2.054 -8.280 -1.909 1.00 95.88 88 ALA A C 1
ATOM 643 O O . ALA A 1 88 ? 1.134 -8.866 -1.352 1.00 95.88 88 ALA A O 1
ATOM 644 N N . CYS A 1 89 ? 2.071 -6.947 -2.017 1.00 96.62 89 CYS A N 1
ATOM 645 C CA . CYS A 1 89 ? 1.015 -6.095 -1.469 1.00 96.62 89 CYS A CA 1
ATOM 646 C C . CYS A 1 89 ? -0.183 -5.946 -2.412 1.00 96.62 89 CYS A C 1
ATOM 648 O O . CYS A 1 89 ? -1.277 -5.687 -1.927 1.00 96.62 89 CYS A O 1
ATOM 650 N N . VAL A 1 90 ? -0.027 -6.128 -3.730 1.00 95.50 90 VAL A N 1
ATOM 651 C CA . VAL A 1 90 ? -1.123 -5.932 -4.704 1.00 95.50 90 VAL A CA 1
ATOM 652 C C . VAL A 1 90 ? -2.342 -6.823 -4.432 1.00 95.50 90 VAL A C 1
ATOM 654 O O . VAL A 1 90 ? -3.457 -6.497 -4.813 1.00 95.50 90 VAL A O 1
ATOM 657 N N . VAL A 1 91 ? -2.176 -7.947 -3.732 1.00 93.69 91 VAL A N 1
ATOM 658 C CA . VAL A 1 91 ? -3.310 -8.803 -3.345 1.00 93.69 91 VAL A CA 1
ATOM 659 C C . VAL A 1 91 ? -4.230 -8.141 -2.312 1.00 93.69 91 VAL A C 1
ATOM 661 O O . VAL A 1 91 ? -5.385 -8.536 -2.200 1.00 93.69 91 VAL A O 1
ATOM 664 N N . LEU A 1 92 ? -3.735 -7.120 -1.605 1.00 93.38 92 LEU A N 1
ATOM 665 C CA . LEU A 1 92 ? -4.453 -6.336 -0.599 1.00 93.38 92 LEU A CA 1
ATOM 666 C C . LEU A 1 92 ? -5.167 -5.115 -1.201 1.00 93.38 92 LEU A C 1
ATOM 668 O O . LEU A 1 92 ? -5.696 -4.297 -0.460 1.00 93.38 92 LEU A O 1
ATOM 672 N N . SER A 1 93 ? -5.122 -4.916 -2.523 1.00 86.25 93 SER A N 1
ATOM 673 C CA . SER A 1 93 ? -5.763 -3.780 -3.206 1.00 86.25 93 SER A CA 1
ATOM 674 C C . SER A 1 93 ? -7.188 -4.090 -3.691 1.00 86.25 93 SER A C 1
ATOM 676 O O . SER A 1 93 ? -7.626 -3.497 -4.678 1.00 86.25 93 SER A O 1
ATOM 678 N N . ARG A 1 94 ? -7.851 -5.088 -3.100 1.00 76.00 94 ARG A N 1
ATOM 679 C CA . ARG A 1 94 ? -9.128 -5.654 -3.559 1.00 76.00 94 ARG A CA 1
ATOM 680 C C . ARG A 1 94 ? -10.257 -5.366 -2.588 1.00 76.00 94 ARG A C 1
ATOM 682 O O . ARG A 1 94 ? -9.975 -5.361 -1.373 1.00 76.00 94 ARG A O 1
#

Secondary structure (DSSP, 8-state):
-----------------SS------PPPEEEEEEPPPBTTB---EEEEEESS-GGG--S-EEE-TTS-EEEEEEEEESSPSSS-B-TTTGGG--

Organism: NCBI:txid1137991

Sequence (94 aa):
MRGPLSTLTLSWRAADTLGMSAPTLAAATVVAARSRPHGPTAALWHAVELHRPTAEVDGACELTLCGSLARVDVEQPWPAPARDVCPACVVLSR

pLDDT: mean 83.33, std 15.82, range [43.44, 97.44]

Radius of gyration: 23.14 Å; chains: 1; bounding box: 30×62×59 Å